Protein AF-A0A971BY72-F1 (afdb_monomer_lite)

Structure (mmCIF, N/CA/C/O backbone):
data_AF-A0A971BY72-F1
#
_entry.id   AF-A0A971BY72-F1
#
loop_
_atom_site.group_PDB
_atom_site.id
_atom_site.type_symbol
_atom_site.label_atom_id
_atom_site.label_alt_id
_atom_site.label_comp_id
_atom_site.label_asym_id
_atom_site.label_entity_id
_atom_site.label_seq_id
_atom_site.pdbx_PDB_ins_code
_atom_site.Cartn_x
_atom_site.Cartn_y
_atom_site.Cartn_z
_atom_site.occupancy
_atom_site.B_iso_or_equiv
_atom_site.auth_seq_id
_atom_site.auth_comp_id
_atom_site.auth_asym_id
_atom_site.auth_atom_id
_atom_site.pdbx_PDB_model_num
ATOM 1 N N . MET A 1 1 ? 19.744 -20.925 15.604 1.00 31.45 1 MET A N 1
ATOM 2 C CA . MET A 1 1 ? 20.248 -19.706 14.935 1.00 31.45 1 MET A CA 1
ATOM 3 C C . MET A 1 1 ? 19.109 -19.155 14.087 1.00 31.45 1 MET A C 1
ATOM 5 O O . MET A 1 1 ? 18.862 -19.667 13.005 1.00 31.45 1 MET A O 1
ATOM 9 N N . VAL A 1 2 ? 18.324 -18.219 14.627 1.00 30.61 2 VAL A N 1
ATOM 10 C CA . VAL A 1 2 ? 17.244 -17.571 13.867 1.00 30.61 2 VAL A CA 1
ATOM 11 C C . VAL A 1 2 ? 17.924 -16.566 12.947 1.00 30.61 2 VAL A C 1
ATOM 13 O O . VAL A 1 2 ? 18.415 -15.538 13.405 1.00 30.61 2 VAL A O 1
ATOM 16 N N . SER A 1 3 ? 18.048 -16.910 11.666 1.00 35.56 3 SER A N 1
ATOM 17 C CA . SER A 1 3 ? 18.500 -15.965 10.648 1.00 35.56 3 SER A CA 1
ATOM 18 C C . SER A 1 3 ? 17.422 -14.892 10.533 1.00 35.56 3 SER A C 1
ATOM 20 O O . SER A 1 3 ? 16.380 -15.116 9.919 1.00 35.56 3 SER A O 1
ATOM 22 N N . GLY A 1 4 ? 17.612 -13.762 11.216 1.00 40.56 4 GLY A N 1
ATOM 23 C CA . GLY A 1 4 ? 16.753 -12.599 11.049 1.00 40.56 4 GLY A CA 1
ATOM 24 C C . GLY A 1 4 ? 16.909 -12.107 9.618 1.00 40.56 4 GLY A C 1
ATOM 25 O O . GLY A 1 4 ? 17.887 -11.430 9.304 1.00 40.56 4 GLY A O 1
ATOM 26 N N . ALA A 1 5 ? 15.992 -12.499 8.733 1.00 53.34 5 ALA A N 1
ATOM 27 C CA . ALA A 1 5 ? 15.977 -12.014 7.364 1.00 53.34 5 ALA A CA 1
ATOM 28 C C . ALA A 1 5 ? 15.933 -10.480 7.405 1.00 53.34 5 ALA A C 1
ATOM 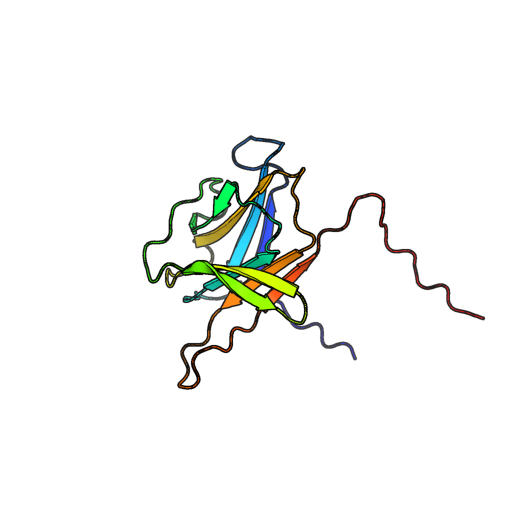30 O O . ALA A 1 5 ? 14.984 -9.892 7.926 1.00 53.34 5 ALA A O 1
ATOM 31 N N . LYS A 1 6 ? 16.985 -9.819 6.905 1.00 66.00 6 LYS A N 1
ATOM 32 C CA . LYS A 1 6 ? 16.981 -8.362 6.749 1.00 66.00 6 LYS A CA 1
ATOM 33 C C . LYS A 1 6 ? 15.862 -8.005 5.770 1.00 66.00 6 LYS A C 1
ATOM 35 O O . LYS A 1 6 ? 15.903 -8.432 4.618 1.00 66.00 6 LYS A O 1
ATOM 40 N N . THR A 1 7 ? 14.875 -7.245 6.245 1.00 74.88 7 THR A N 1
ATOM 41 C CA . THR A 1 7 ? 13.815 -6.656 5.408 1.00 74.88 7 THR A CA 1
ATOM 42 C C . THR A 1 7 ? 14.443 -5.901 4.239 1.00 74.88 7 THR A C 1
ATOM 44 O O . THR A 1 7 ? 15.398 -5.144 4.431 1.00 74.88 7 THR A O 1
ATOM 47 N N . ARG A 1 8 ? 13.921 -6.090 3.023 1.00 84.88 8 ARG A N 1
ATOM 48 C CA . ARG A 1 8 ? 14.409 -5.368 1.829 1.00 84.88 8 ARG A CA 1
ATOM 49 C C . ARG A 1 8 ? 13.855 -3.947 1.753 1.00 84.88 8 ARG A C 1
ATOM 51 O O . ARG A 1 8 ? 14.302 -3.138 0.934 1.00 84.88 8 ARG A O 1
ATOM 58 N N . PHE A 1 9 ? 12.891 -3.640 2.615 1.00 92.31 9 PHE A N 1
ATOM 59 C CA . PHE A 1 9 ? 12.157 -2.388 2.613 1.00 92.31 9 PHE A CA 1
ATOM 60 C C . PHE A 1 9 ? 12.297 -1.638 3.942 1.00 92.31 9 PHE A C 1
ATOM 62 O O . PHE A 1 9 ? 12.488 -2.218 5.015 1.00 92.31 9 PHE A O 1
ATOM 69 N N . SER A 1 10 ? 12.226 -0.317 3.857 1.00 93.44 10 SER A N 1
ATOM 70 C CA . SER A 1 10 ? 11.996 0.568 4.991 1.00 93.44 10 SER A CA 1
ATOM 71 C C . SER A 1 10 ? 10.501 0.809 5.099 1.00 93.44 10 SER A C 1
ATOM 73 O O . SER A 1 10 ? 9.872 1.256 4.138 1.00 93.44 10 SER A O 1
ATOM 75 N N . TRP A 1 11 ? 9.962 0.526 6.278 1.00 94.62 11 TRP A N 1
ATOM 76 C CA . TRP A 1 11 ? 8.552 0.676 6.605 1.00 94.62 11 TRP A CA 1
ATOM 77 C C . TRP A 1 11 ? 8.385 1.857 7.554 1.00 94.62 11 TRP A C 1
ATOM 79 O O . TRP A 1 11 ? 9.066 1.931 8.577 1.00 94.62 11 TRP A O 1
ATOM 89 N N . HIS A 1 12 ? 7.471 2.764 7.233 1.00 94.94 12 HIS A N 1
ATOM 90 C CA . HIS A 1 12 ? 7.109 3.883 8.092 1.00 94.94 12 HIS A CA 1
ATOM 91 C C . HIS A 1 12 ? 5.596 3.893 8.294 1.00 94.94 12 HIS A C 1
ATOM 93 O O . HIS A 1 12 ? 4.827 3.921 7.334 1.00 94.94 12 HIS A O 1
ATOM 99 N N . ILE A 1 13 ? 5.172 3.860 9.556 1.00 94.50 13 ILE A N 1
ATOM 100 C CA . ILE A 1 13 ? 3.761 3.937 9.929 1.00 94.50 13 ILE A CA 1
ATOM 101 C C . ILE A 1 13 ? 3.492 5.356 10.410 1.00 94.50 13 ILE A C 1
ATOM 103 O O . ILE A 1 13 ? 4.044 5.807 11.414 1.00 94.50 13 ILE A O 1
ATOM 107 N N . HIS A 1 14 ? 2.625 6.056 9.693 1.00 93.56 14 HIS A N 1
ATOM 108 C CA . HIS A 1 14 ? 2.165 7.384 10.063 1.00 93.56 14 HIS A CA 1
ATOM 109 C C . HIS A 1 14 ? 0.892 7.233 10.883 1.00 93.56 14 HIS A C 1
ATOM 111 O O . HIS A 1 14 ? -0.177 6.977 10.334 1.00 93.56 14 HIS A O 1
ATOM 117 N N . ALA A 1 15 ? 0.998 7.398 12.203 1.00 91.00 15 ALA A N 1
ATOM 118 C CA . ALA A 1 15 ? -0.153 7.346 13.107 1.00 91.00 15 ALA A CA 1
ATOM 119 C C . ALA A 1 15 ? -1.108 8.547 12.945 1.00 91.00 15 ALA A C 1
AT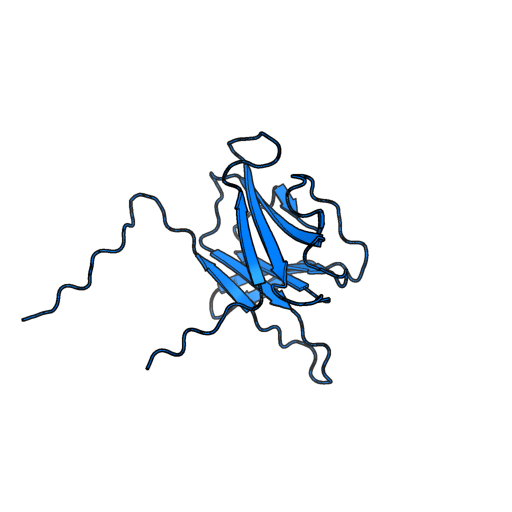OM 121 O O . ALA A 1 15 ? -2.149 8.604 13.589 1.00 91.00 15 ALA A O 1
ATOM 122 N N . SER A 1 16 ? -0.754 9.543 12.140 1.00 92.06 16 SER A N 1
ATOM 123 C CA . SER A 1 16 ? -1.641 10.607 11.666 1.00 92.06 16 SER A CA 1
ATOM 124 C C . SER A 1 16 ? -1.181 10.973 10.266 1.00 92.06 16 SER A C 1
ATOM 126 O O . SER A 1 16 ? 0.021 11.138 10.047 1.00 92.06 16 SER A O 1
ATOM 128 N N . TYR A 1 17 ? -2.104 11.077 9.319 1.00 93.12 17 TYR A N 1
ATOM 129 C CA . TYR A 1 17 ? -1.765 11.285 7.916 1.00 93.12 17 TYR A CA 1
ATOM 130 C C . TYR A 1 17 ? -2.355 12.591 7.391 1.00 93.12 17 TYR A C 1
ATOM 132 O O . TYR A 1 17 ? -3.528 12.877 7.598 1.00 93.12 17 TYR A O 1
ATOM 140 N N . ALA A 1 18 ? -1.530 13.396 6.712 1.00 89.38 18 ALA A N 1
ATOM 141 C CA . ALA A 1 18 ? -1.915 14.699 6.157 1.00 89.38 18 ALA A CA 1
ATOM 142 C C . ALA A 1 18 ? -2.564 15.669 7.175 1.00 89.38 18 ALA A C 1
ATOM 144 O O . ALA A 1 18 ? -3.353 16.531 6.801 1.00 89.38 18 ALA A O 1
ATOM 145 N N . GLY A 1 19 ? -2.219 15.541 8.462 1.00 89.81 19 GLY A N 1
ATOM 146 C CA . GLY A 1 19 ? -2.795 16.338 9.552 1.00 89.81 19 GLY A CA 1
ATOM 147 C C . GLY A 1 19 ? -4.095 15.776 10.138 1.00 89.81 19 GLY A C 1
ATOM 148 O O . GLY A 1 19 ? -4.559 16.289 11.154 1.00 89.81 19 GLY A O 1
ATOM 149 N N . ASP A 1 20 ? -4.647 14.708 9.561 1.00 93.50 20 ASP A N 1
ATOM 150 C CA . ASP A 1 20 ? -5.812 14.001 10.087 1.00 93.50 20 ASP A CA 1
ATOM 151 C C . ASP A 1 20 ? -5.372 12.904 11.073 1.00 93.50 20 ASP A C 1
ATOM 153 O O . ASP A 1 20 ? -4.560 12.030 10.749 1.00 93.50 20 ASP A O 1
ATOM 157 N N . ARG A 1 21 ? -5.899 12.966 12.301 1.00 94.25 21 ARG A N 1
ATOM 158 C CA . ARG A 1 21 ? -5.597 12.012 13.378 1.00 94.25 21 ARG A CA 1
ATOM 159 C C . ARG A 1 21 ? -6.356 10.697 13.240 1.00 94.25 21 ARG A C 1
ATOM 161 O O . ARG A 1 21 ? -5.923 9.718 13.842 1.00 94.25 21 ARG A O 1
ATOM 168 N N . GLU A 1 22 ? -7.420 10.651 12.450 1.00 95.81 22 GLU A N 1
ATOM 169 C CA . GLU A 1 22 ? -8.221 9.444 12.221 1.00 95.81 22 GLU A CA 1
ATOM 170 C C . GLU A 1 22 ? -7.688 8.607 11.055 1.00 95.81 22 GLU A C 1
ATOM 172 O O . GLU A 1 22 ? -8.029 7.429 10.914 1.00 95.81 22 GLU A O 1
ATOM 177 N N . LEU A 1 23 ? -6.812 9.193 10.237 1.00 95.69 23 LEU A N 1
ATOM 178 C CA . LEU A 1 23 ? -6.128 8.502 9.155 1.00 95.69 23 LEU A CA 1
ATOM 179 C C . LEU A 1 23 ? -4.775 7.961 9.611 1.00 95.69 23 LEU A C 1
ATOM 181 O O . LEU A 1 23 ? -3.975 8.646 10.251 1.00 95.69 23 LEU A O 1
ATOM 185 N N . MET A 1 24 ? -4.512 6.722 9.219 1.00 95.44 24 MET A N 1
ATOM 186 C CA . MET A 1 24 ? -3.211 6.080 9.321 1.00 95.44 24 MET A CA 1
ATOM 187 C C . MET A 1 24 ? -2.692 5.796 7.916 1.00 95.44 24 MET A C 1
ATOM 189 O O . MET A 1 24 ? -3.471 5.495 7.009 1.00 95.44 24 MET A O 1
ATOM 193 N N . ALA A 1 25 ? -1.374 5.866 7.741 1.00 96.75 25 ALA A N 1
ATOM 194 C CA . ALA A 1 25 ? -0.738 5.451 6.502 1.00 96.75 25 ALA A CA 1
ATOM 195 C C . ALA A 1 25 ? 0.433 4.503 6.742 1.00 96.75 25 ALA A C 1
ATOM 197 O O . ALA A 1 25 ? 1.173 4.646 7.716 1.00 96.75 25 ALA A O 1
ATOM 198 N N . VAL A 1 26 ? 0.615 3.565 5.818 1.00 97.00 26 VAL A N 1
ATOM 199 C CA . VAL A 1 26 ? 1.793 2.700 5.747 1.00 97.00 26 VAL A CA 1
ATOM 200 C C . VAL A 1 26 ? 2.573 3.089 4.505 1.00 97.00 26 VAL A C 1
ATOM 202 O O . VAL A 1 26 ? 2.105 2.897 3.384 1.00 97.00 26 VAL A O 1
ATOM 205 N N . GLU A 1 27 ? 3.757 3.645 4.723 1.00 96.94 27 GLU A N 1
ATOM 206 C CA . GLU A 1 27 ? 4.707 4.044 3.694 1.00 96.94 27 GLU A CA 1
ATOM 207 C C . GLU A 1 27 ? 5.814 2.989 3.586 1.00 96.94 27 GLU A C 1
ATOM 209 O O . GLU A 1 27 ? 6.419 2.604 4.591 1.00 96.94 27 GLU A O 1
ATOM 214 N N . VAL A 1 28 ? 6.086 2.523 2.366 1.00 96.75 28 VAL A N 1
ATOM 215 C CA . VAL A 1 28 ? 7.092 1.492 2.092 1.00 96.75 28 VAL A CA 1
ATOM 216 C C . VAL A 1 28 ? 8.001 1.927 0.951 1.00 96.75 28 VAL A C 1
ATOM 218 O O . VAL A 1 28 ? 7.540 2.319 -0.124 1.00 96.75 28 VAL A O 1
ATOM 221 N N . ARG A 1 29 ? 9.313 1.836 1.169 1.00 95.31 29 ARG A N 1
ATOM 222 C CA . ARG A 1 29 ? 10.346 2.148 0.167 1.00 95.31 29 ARG A CA 1
ATOM 223 C C . ARG A 1 29 ? 11.483 1.129 0.216 1.00 95.31 29 ARG A C 1
ATOM 225 O O . ARG A 1 29 ? 11.693 0.527 1.268 1.00 95.31 29 ARG A O 1
ATOM 232 N N . PRO A 1 30 ? 12.231 0.909 -0.876 1.00 93.50 30 PRO A N 1
ATOM 233 C CA . PRO A 1 30 ? 13.407 0.044 -0.833 1.00 93.50 30 PRO A CA 1
ATOM 234 C C . PRO A 1 30 ? 14.474 0.612 0.112 1.00 93.50 30 PRO A C 1
ATOM 236 O O . PRO A 1 30 ? 14.659 1.827 0.172 1.00 93.50 30 PRO A O 1
ATOM 239 N N . GLN A 1 31 ? 15.184 -0.263 0.834 1.00 89.69 31 GLN A N 1
ATOM 240 C CA . GLN A 1 31 ? 16.349 0.154 1.630 1.00 89.69 31 GLN A CA 1
ATOM 241 C C . GLN A 1 31 ? 17.555 0.495 0.756 1.00 89.69 31 GLN A C 1
ATOM 243 O O . GLN A 1 31 ? 18.369 1.328 1.133 1.00 89.69 31 GLN A O 1
ATOM 248 N N . ILE A 1 32 ? 17.688 -0.183 -0.387 1.00 85.62 32 ILE A N 1
ATOM 249 C CA . ILE A 1 32 ? 18.821 -0.044 -1.299 1.00 85.62 32 ILE A CA 1
ATOM 250 C C . ILE A 1 32 ? 18.294 0.006 -2.733 1.00 85.62 32 ILE A C 1
ATOM 252 O O . ILE A 1 32 ? 17.495 -0.837 -3.147 1.00 85.62 32 ILE A O 1
ATOM 256 N N . GLY A 1 33 ? 18.785 0.972 -3.510 1.00 88.38 33 GLY A N 1
ATOM 257 C CA . GLY A 1 33 ? 18.519 1.065 -4.942 1.00 88.38 33 GLY A CA 1
ATOM 258 C C . GLY A 1 33 ? 17.078 1.461 -5.266 1.00 88.38 33 GLY A C 1
ATOM 259 O O . GLY A 1 33 ? 16.494 2.347 -4.644 1.00 88.38 33 GLY A O 1
ATOM 260 N N . GLY A 1 34 ? 16.511 0.844 -6.302 1.00 91.50 34 GLY A N 1
ATOM 261 C CA . GLY A 1 34 ? 15.126 1.086 -6.688 1.00 91.50 34 GLY A CA 1
ATOM 262 C C . GLY A 1 34 ? 14.446 -0.178 -7.177 1.00 91.50 34 GLY A C 1
ATOM 263 O O . GLY A 1 34 ? 15.085 -1.028 -7.790 1.00 91.50 34 GLY A O 1
ATOM 264 N N . VAL A 1 35 ? 13.146 -0.274 -6.918 1.00 92.62 35 VAL A N 1
ATOM 265 C CA . VAL A 1 35 ? 12.324 -1.431 -7.289 1.00 92.62 35 VAL A CA 1
ATOM 266 C C . VAL A 1 35 ? 11.153 -1.000 -8.163 1.00 92.62 35 VAL A C 1
ATOM 268 O O . VAL A 1 35 ? 10.708 0.144 -8.096 1.00 92.62 35 VAL A O 1
ATOM 271 N N . MET A 1 36 ? 10.661 -1.915 -8.990 1.00 93.31 36 MET A N 1
ATOM 272 C CA . MET A 1 36 ? 9.460 -1.751 -9.813 1.00 93.31 36 MET A CA 1
ATOM 273 C C . MET A 1 36 ? 8.518 -2.933 -9.556 1.00 93.31 36 MET A C 1
ATOM 275 O O . MET A 1 36 ? 8.893 -3.880 -8.868 1.00 93.31 36 MET A O 1
ATOM 279 N N . ASN A 1 37 ? 7.313 -2.883 -10.124 1.00 93.31 37 ASN A N 1
ATOM 280 C CA . ASN A 1 37 ? 6.298 -3.944 -10.026 1.00 93.31 37 ASN A CA 1
ATOM 281 C C . ASN A 1 37 ? 5.923 -4.284 -8.579 1.00 93.31 37 ASN A C 1
ATOM 283 O O . ASN A 1 37 ? 5.779 -5.444 -8.201 1.00 93.31 37 ASN A O 1
ATOM 287 N N . TRP A 1 38 ? 5.780 -3.255 -7.753 1.00 94.81 38 TRP A N 1
ATOM 288 C CA . TRP A 1 38 ? 5.450 -3.408 -6.347 1.00 94.81 38 TRP A CA 1
ATOM 289 C C . TRP A 1 38 ? 3.955 -3.652 -6.142 1.00 94.81 38 TRP A C 1
ATOM 291 O O . TRP A 1 38 ? 3.115 -3.231 -6.947 1.00 94.81 38 TRP A O 1
ATOM 301 N N . ARG A 1 39 ? 3.625 -4.334 -5.047 1.00 96.12 39 ARG A N 1
ATOM 302 C CA . ARG A 1 39 ? 2.265 -4.690 -4.639 1.00 96.12 39 ARG A CA 1
ATOM 303 C C . ARG A 1 39 ? 2.136 -4.524 -3.130 1.00 96.12 39 ARG A C 1
ATOM 305 O O . ARG A 1 39 ? 2.929 -5.089 -2.387 1.00 96.12 39 ARG A O 1
ATOM 312 N N . PHE A 1 40 ? 1.106 -3.821 -2.689 1.00 97.50 40 PHE A N 1
ATOM 313 C CA . PHE A 1 40 ? 0.483 -4.035 -1.394 1.00 97.50 40 PHE A CA 1
ATOM 314 C C . PHE A 1 40 ? -0.530 -5.169 -1.493 1.00 97.50 40 PHE A C 1
ATOM 316 O O . PHE A 1 40 ? -1.272 -5.258 -2.471 1.00 97.50 40 PHE A O 1
ATOM 323 N N . ALA A 1 41 ? -0.593 -5.988 -0.453 1.00 96.88 41 ALA A N 1
ATOM 324 C CA . ALA A 1 41 ? -1.687 -6.904 -0.188 1.00 96.88 41 ALA A CA 1
ATOM 325 C C . ALA A 1 41 ? -2.352 -6.501 1.128 1.00 96.88 41 ALA A C 1
ATOM 327 O O . ALA A 1 41 ? -1.703 -6.417 2.175 1.00 96.88 41 ALA A O 1
ATOM 328 N N . VAL A 1 42 ? -3.654 -6.247 1.054 1.00 96.81 42 VAL A N 1
ATOM 329 C CA . VAL A 1 42 ? -4.469 -5.783 2.178 1.00 96.81 42 VAL A CA 1
ATOM 330 C C . VAL A 1 42 ? -5.665 -6.726 2.325 1.00 96.81 42 VAL A C 1
ATOM 332 O O . VAL A 1 42 ? -6.230 -7.105 1.301 1.00 96.81 42 VAL A O 1
ATOM 335 N N . PRO A 1 43 ? -6.065 -7.145 3.540 1.00 96.62 43 PRO A N 1
ATOM 336 C CA . PRO A 1 43 ? -7.252 -7.979 3.736 1.00 96.62 43 PRO A CA 1
ATOM 337 C C . PRO A 1 43 ? -8.490 -7.448 3.003 1.00 96.62 43 PRO A C 1
ATOM 339 O O . PRO A 1 43 ? -8.725 -6.243 2.958 1.00 96.62 43 PRO A O 1
ATOM 342 N N . THR A 1 44 ? -9.309 -8.345 2.449 1.00 95.75 44 THR A N 1
ATOM 343 C CA . THR A 1 44 ? -10.506 -7.977 1.660 1.00 95.75 44 THR A CA 1
ATOM 344 C C . THR A 1 44 ? -11.547 -7.169 2.435 1.00 95.75 44 THR A C 1
ATOM 346 O O . THR A 1 44 ? -12.302 -6.419 1.827 1.00 95.75 44 THR A O 1
ATOM 349 N N . ALA A 1 45 ? -11.573 -7.293 3.763 1.00 93.12 45 ALA A N 1
ATOM 350 C CA . ALA A 1 45 ? -12.457 -6.531 4.644 1.00 93.12 45 ALA A CA 1
ATOM 351 C C . ALA A 1 45 ? -11.995 -5.079 4.884 1.00 93.12 45 ALA A C 1
ATOM 353 O O . ALA A 1 45 ? -12.702 -4.308 5.527 1.00 93.12 45 ALA A O 1
ATOM 354 N N . THR A 1 46 ? -10.803 -4.702 4.416 1.00 93.62 46 THR A N 1
ATOM 355 C CA . THR A 1 46 ? -10.229 -3.379 4.661 1.00 93.62 46 THR A CA 1
ATOM 356 C C . THR A 1 46 ? -10.590 -2.407 3.549 1.00 93.62 46 THR A C 1
ATOM 358 O O . THR A 1 46 ? -10.283 -2.629 2.378 1.00 93.62 46 THR A O 1
ATOM 361 N N . THR A 1 47 ? -11.157 -1.270 3.941 1.00 94.56 47 THR A N 1
ATOM 362 C CA . THR A 1 47 ? -11.419 -0.147 3.040 1.00 94.56 47 THR A CA 1
ATOM 363 C C . THR A 1 47 ? -10.248 0.826 3.075 1.00 94.56 47 THR A C 1
ATOM 365 O O . THR A 1 47 ? -9.954 1.423 4.112 1.00 94.56 47 THR A O 1
ATOM 368 N N . LEU A 1 48 ? -9.581 1.005 1.934 1.00 96.31 48 LEU A N 1
ATOM 369 C CA . LEU A 1 48 ? -8.552 2.030 1.781 1.00 96.31 48 LEU A CA 1
ATOM 370 C C . LEU A 1 48 ? -9.197 3.391 1.507 1.00 96.31 48 LEU A C 1
ATOM 372 O O . LEU A 1 48 ? -10.105 3.507 0.689 1.00 96.31 48 LEU A O 1
ATOM 376 N N . THR A 1 49 ? -8.684 4.430 2.160 1.00 96.12 49 THR A N 1
ATOM 377 C CA . THR A 1 49 ? -9.017 5.831 1.867 1.00 96.12 49 THR A CA 1
ATOM 378 C C . THR A 1 49 ? -8.250 6.324 0.640 1.00 96.12 49 THR A C 1
ATOM 380 O O . THR A 1 49 ? -8.771 7.107 -0.149 1.00 96.12 49 THR A O 1
ATOM 383 N N . ALA A 1 50 ? -6.998 5.886 0.488 1.00 96.50 50 ALA A N 1
ATOM 384 C CA . ALA A 1 50 ? -6.145 6.203 -0.653 1.00 96.50 50 ALA A CA 1
ATOM 385 C C . ALA A 1 50 ? -4.994 5.196 -0.760 1.00 96.50 50 ALA A C 1
ATOM 387 O O . ALA A 1 50 ? -4.598 4.581 0.231 1.00 96.50 50 ALA A O 1
ATOM 388 N N . TRP A 1 51 ? -4.412 5.067 -1.948 1.00 97.62 51 TRP A N 1
ATOM 389 C CA . TRP A 1 51 ? -3.175 4.323 -2.157 1.00 97.62 51 TRP A CA 1
ATOM 390 C C . TRP A 1 51 ? -2.425 4.850 -3.384 1.00 97.62 51 TRP A C 1
ATOM 392 O O . TRP A 1 51 ? -3.012 5.507 -4.246 1.00 97.62 51 TRP A O 1
ATOM 402 N N . GLY A 1 52 ? -1.119 4.600 -3.454 1.00 97.75 52 GLY A N 1
ATOM 403 C CA . GLY A 1 52 ? -0.317 4.982 -4.612 1.00 97.75 52 GLY A CA 1
ATOM 404 C C . GLY A 1 52 ? 1.118 5.337 -4.258 1.00 97.75 52 GLY A C 1
ATOM 405 O O . GLY A 1 52 ? 1.731 4.716 -3.394 1.00 97.75 52 GLY A O 1
ATOM 406 N N . LEU A 1 53 ? 1.654 6.337 -4.952 1.00 97.31 53 LEU A N 1
ATOM 407 C CA . LEU A 1 53 ? 3.016 6.830 -4.780 1.00 97.31 53 LEU A CA 1
ATOM 408 C C . LEU A 1 53 ? 3.025 8.112 -3.965 1.00 97.31 53 LEU A C 1
ATOM 410 O O . LEU A 1 53 ? 2.147 8.960 -4.111 1.00 97.31 53 LEU A O 1
ATOM 414 N N . MET A 1 54 ? 4.080 8.323 -3.197 1.00 95.50 54 MET A N 1
ATOM 415 C CA . MET A 1 54 ? 4.356 9.615 -2.589 1.00 95.50 54 MET A CA 1
ATOM 416 C C . MET A 1 54 ? 5.848 9.906 -2.604 1.00 95.50 54 MET A C 1
ATOM 418 O O . MET A 1 54 ? 6.677 8.997 -2.562 1.00 95.50 54 MET A O 1
ATOM 422 N N . GLN A 1 55 ? 6.189 11.192 -2.631 1.00 94.75 55 GLN A N 1
ATOM 423 C CA . GLN A 1 55 ? 7.525 11.594 -2.212 1.00 94.75 55 GLN A CA 1
ATOM 424 C C . GLN A 1 55 ? 7.642 11.286 -0.717 1.00 94.75 55 GLN A C 1
ATOM 426 O O . GLN A 1 55 ? 6.725 11.625 0.044 1.00 94.75 55 GLN A O 1
ATOM 431 N N . THR A 1 56 ? 8.730 10.635 -0.314 1.00 88.75 56 THR A N 1
ATOM 432 C CA . THR A 1 56 ? 8.968 10.202 1.071 1.00 88.75 56 THR A CA 1
ATOM 433 C C . THR A 1 56 ? 8.687 11.342 2.054 1.00 88.75 56 THR A C 1
ATOM 435 O O . THR A 1 56 ? 9.193 12.453 1.879 1.00 88.75 56 THR A O 1
ATOM 438 N N . GLY A 1 57 ? 7.842 11.092 3.058 1.00 83.19 57 GLY A N 1
ATOM 439 C CA . GLY A 1 57 ? 7.489 12.079 4.090 1.00 83.19 57 GLY A CA 1
ATOM 440 C C . GLY A 1 57 ? 6.604 13.258 3.651 1.00 83.19 57 GLY A C 1
ATOM 441 O O . GLY A 1 57 ? 6.264 14.095 4.480 1.00 83.19 57 GLY A O 1
ATOM 442 N N . SER A 1 58 ? 6.181 13.346 2.384 1.00 87.94 58 SER A N 1
ATOM 443 C CA . SER A 1 58 ? 5.369 14.482 1.897 1.00 87.94 58 SER A CA 1
ATOM 444 C C . SER A 1 58 ? 3.921 14.506 2.402 1.00 87.94 58 SER A C 1
ATOM 446 O O . SER A 1 58 ? 3.241 15.522 2.262 1.00 87.94 58 SER A O 1
ATOM 448 N N . GLY A 1 59 ? 3.415 13.381 2.918 1.00 86.25 59 GLY A N 1
ATOM 449 C CA . GLY A 1 59 ? 2.019 13.241 3.341 1.00 86.25 59 GLY A CA 1
ATOM 450 C C . GLY A 1 59 ? 0.995 13.394 2.209 1.00 86.25 59 GLY A C 1
ATOM 451 O O . GLY A 1 59 ? -0.159 13.706 2.484 1.00 86.25 59 GLY A O 1
ATOM 452 N N . ARG A 1 60 ? 1.397 13.221 0.938 1.00 91.62 60 ARG A N 1
ATOM 453 C CA . ARG A 1 60 ? 0.494 13.314 -0.221 1.00 91.62 60 ARG A CA 1
ATOM 454 C C . ARG A 1 60 ? 0.659 12.131 -1.167 1.00 91.62 60 ARG A C 1
ATOM 456 O O . ARG A 1 60 ? 1.623 12.072 -1.932 1.00 91.62 60 ARG A O 1
ATOM 463 N N . VAL A 1 61 ? -0.316 11.228 -1.145 1.00 95.75 61 VAL A N 1
ATOM 464 C CA . VAL A 1 61 ? -0.435 10.139 -2.117 1.00 95.75 61 VAL A CA 1
ATOM 465 C C . VAL A 1 61 ? -0.887 10.687 -3.471 1.00 95.75 61 VAL A C 1
ATOM 467 O O . VAL A 1 61 ? -1.746 11.564 -3.561 1.00 95.75 61 VAL A O 1
ATOM 470 N N . LYS A 1 62 ? -0.299 10.150 -4.536 1.00 95.62 62 LYS A N 1
ATOM 471 C CA . LYS A 1 62 ? -0.678 10.361 -5.930 1.00 95.62 62 LYS A CA 1
ATOM 472 C C . LYS A 1 62 ? -0.925 9.007 -6.598 1.00 95.62 62 LYS A C 1
ATOM 474 O O . LYS A 1 62 ? -0.235 8.040 -6.262 1.00 95.62 62 LYS A O 1
ATOM 479 N N . PRO A 1 63 ? -1.850 8.934 -7.567 1.00 94.19 63 PRO A N 1
ATOM 480 C CA . PRO A 1 63 ? -2.082 7.702 -8.301 1.00 94.19 63 PRO A CA 1
ATOM 481 C C . PRO A 1 63 ? -0.809 7.278 -9.058 1.00 94.19 63 PRO A C 1
ATOM 483 O O . PRO A 1 63 ? -0.08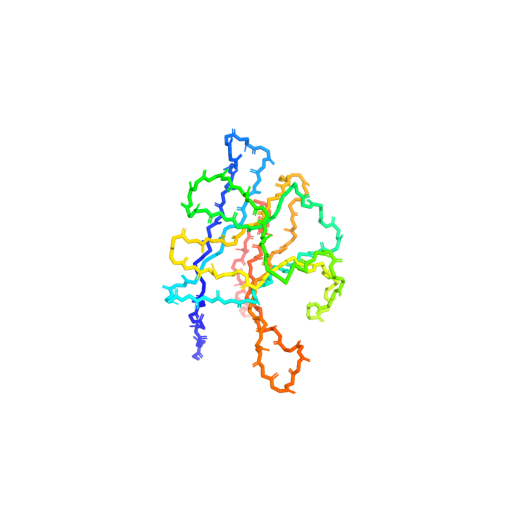8 8.143 -9.578 1.00 94.19 63 PRO A O 1
ATOM 486 N N . PRO A 1 64 ? -0.515 5.970 -9.132 1.00 95.38 64 PRO A N 1
ATOM 487 C CA . PRO A 1 64 ? 0.546 5.458 -9.989 1.00 95.38 64 PRO A CA 1
ATOM 488 C C . PRO A 1 64 ? 0.260 5.706 -11.475 1.00 95.38 64 PRO A C 1
ATOM 490 O O . PRO A 1 64 ? -0.875 5.978 -11.868 1.00 95.38 64 PRO A O 1
ATOM 493 N N . LYS A 1 65 ? 1.289 5.602 -12.320 1.00 92.44 65 LYS A N 1
ATOM 494 C CA . LYS A 1 65 ? 1.192 5.902 -13.758 1.00 92.44 65 LYS A CA 1
ATOM 495 C C . LYS A 1 65 ? 1.392 4.682 -14.653 1.00 92.44 65 LYS A C 1
ATOM 497 O O . LYS A 1 65 ? 1.108 4.768 -15.846 1.00 92.44 65 LYS A O 1
ATOM 502 N N . ARG A 1 66 ? 1.918 3.570 -14.133 1.00 90.88 66 ARG A N 1
ATOM 503 C CA . ARG A 1 66 ? 2.313 2.403 -14.936 1.00 90.88 66 ARG A CA 1
ATOM 504 C C . ARG A 1 66 ? 1.752 1.104 -14.374 1.00 90.88 66 ARG A C 1
ATOM 506 O O . ARG A 1 66 ? 1.946 0.819 -13.200 1.00 90.88 66 ARG A O 1
ATOM 513 N N . ALA A 1 67 ? 1.156 0.288 -15.247 1.00 90.38 67 ALA A N 1
ATOM 514 C CA . ALA A 1 67 ? 0.671 -1.067 -14.947 1.00 90.38 67 ALA A CA 1
ATOM 515 C C . ALA A 1 67 ? -0.075 -1.151 -13.603 1.00 90.38 67 ALA A C 1
ATOM 517 O O . ALA A 1 67 ? 0.331 -1.875 -12.692 1.00 90.38 67 ALA A O 1
ATOM 518 N N . LEU A 1 68 ? -1.126 -0.337 -13.484 1.00 93.81 68 LEU A N 1
ATOM 519 C CA . LEU A 1 68 ? -1.946 -0.241 -12.286 1.00 93.81 68 LEU A CA 1
ATOM 520 C C . LEU A 1 68 ? -2.584 -1.598 -11.971 1.00 93.81 68 LEU A C 1
ATOM 522 O O . LEU A 1 68 ? -3.204 -2.221 -12.832 1.00 93.81 68 LEU A O 1
ATOM 526 N N . VAL A 1 69 ? -2.458 -2.023 -10.721 1.00 93.50 69 VAL A N 1
ATOM 527 C CA . VAL A 1 69 ? -3.198 -3.145 -10.151 1.00 93.50 69 VAL A CA 1
ATOM 528 C C . VAL A 1 69 ? -4.025 -2.581 -9.016 1.00 93.50 69 VAL A C 1
ATOM 530 O O . VAL A 1 69 ? -3.464 -2.059 -8.060 1.00 93.50 69 VAL A O 1
ATOM 533 N N . GLU A 1 70 ? -5.343 -2.676 -9.122 1.00 95.88 70 GLU A N 1
ATOM 534 C CA . GLU A 1 70 ? -6.263 -2.149 -8.121 1.00 95.88 70 GLU A CA 1
ATOM 535 C C . GLU A 1 70 ? -7.316 -3.192 -7.778 1.00 95.88 70 GLU A C 1
ATOM 537 O O . GLU A 1 70 ? -7.919 -3.792 -8.670 1.00 95.88 70 GLU A O 1
ATOM 542 N N . SER A 1 71 ? -7.497 -3.430 -6.478 1.00 94.38 71 SER A N 1
ATOM 543 C CA . SER A 1 71 ? -8.512 -4.332 -5.926 1.00 94.38 71 SER A CA 1
ATOM 544 C C . SER A 1 71 ? -8.543 -5.725 -6.573 1.00 94.38 71 SER A C 1
ATOM 546 O O . SER A 1 71 ? -9.580 -6.392 -6.606 1.00 94.38 71 SER A O 1
ATOM 548 N N . LYS A 1 72 ? -7.396 -6.208 -7.068 1.00 93.94 72 LYS A N 1
ATOM 549 C CA . LYS A 1 72 ? -7.289 -7.557 -7.632 1.00 93.94 72 LYS A CA 1
ATOM 550 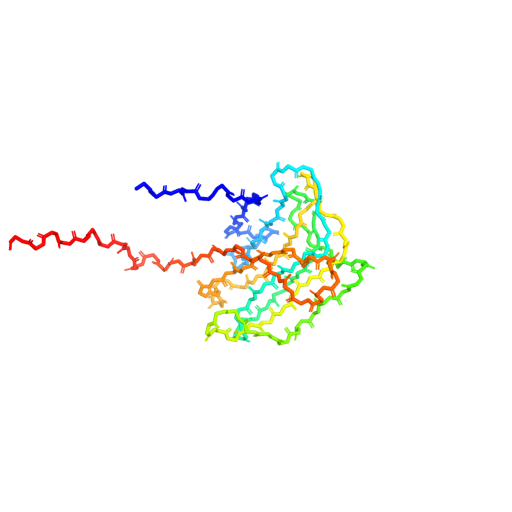C C . LYS A 1 72 ? -7.294 -8.564 -6.487 1.00 93.94 72 LYS A C 1
ATOM 552 O O . LYS A 1 72 ? -6.409 -8.529 -5.636 1.00 93.94 72 LYS A O 1
ATOM 557 N N . LYS A 1 73 ? -8.274 -9.467 -6.471 1.00 95.25 73 LYS A N 1
ATOM 558 C CA . LYS A 1 73 ? -8.354 -10.532 -5.463 1.00 95.25 73 LYS A CA 1
ATOM 559 C C . LYS A 1 73 ? -7.165 -11.486 -5.582 1.00 95.25 73 LYS A C 1
ATOM 561 O O . LYS A 1 73 ? -6.791 -11.880 -6.688 1.00 95.25 73 LYS A O 1
ATOM 566 N N . ALA A 1 74 ? -6.607 -11.863 -4.441 1.00 93.19 74 ALA A N 1
ATOM 567 C CA . ALA A 1 74 ? -5.553 -12.859 -4.318 1.00 93.19 74 ALA A CA 1
ATOM 568 C C . 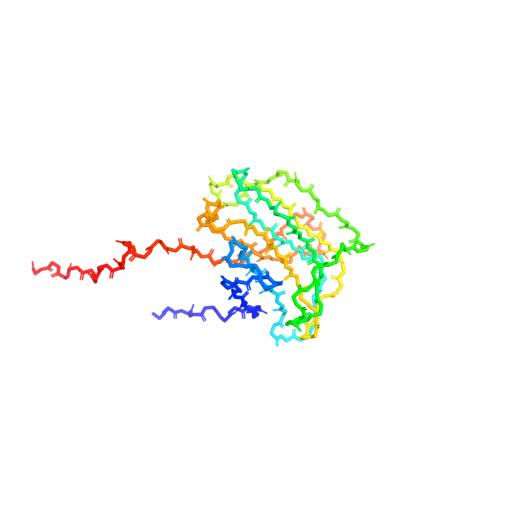ALA A 1 74 ? -5.631 -13.556 -2.951 1.00 93.19 74 ALA A C 1
ATOM 570 O O . ALA A 1 74 ? -6.428 -13.186 -2.086 1.00 93.19 74 ALA A O 1
ATOM 571 N N . VAL A 1 75 ? -4.777 -14.558 -2.756 1.00 91.94 75 VAL A N 1
ATOM 572 C CA . VAL A 1 75 ? -4.623 -15.260 -1.481 1.00 91.94 75 VAL A CA 1
ATOM 573 C C . VAL A 1 75 ? -3.180 -15.103 -1.016 1.00 91.94 75 VAL A C 1
ATOM 575 O O . VAL A 1 75 ? -2.253 -15.383 -1.774 1.00 91.94 75 VAL A O 1
ATOM 578 N N . LEU A 1 76 ? -2.990 -14.656 0.226 1.00 87.94 76 LEU A N 1
ATOM 579 C CA . LEU A 1 76 ? -1.687 -14.586 0.883 1.00 87.94 76 LEU A CA 1
ATOM 580 C C . LEU A 1 76 ? -1.670 -15.572 2.056 1.00 87.94 76 LEU A C 1
ATOM 582 O O . LEU A 1 76 ? -2.304 -15.343 3.090 1.00 87.94 76 LEU A O 1
ATOM 586 N N . GLY A 1 77 ? -0.964 -16.692 1.886 1.00 87.44 77 GLY A N 1
ATOM 587 C CA . GLY A 1 77 ? -1.033 -17.822 2.814 1.00 87.44 77 GLY A CA 1
ATOM 588 C C . GLY A 1 77 ? -2.432 -18.441 2.809 1.00 87.44 77 GLY A C 1
ATOM 589 O O . GLY A 1 77 ? -2.815 -19.086 1.841 1.00 87.44 77 GLY A O 1
ATOM 590 N N . ASN A 1 78 ? -3.203 -18.217 3.875 1.00 88.81 78 ASN A N 1
ATOM 591 C CA . ASN A 1 78 ? -4.596 -18.657 4.024 1.00 88.81 78 ASN A CA 1
ATOM 592 C C . ASN A 1 78 ? -5.594 -17.488 4.162 1.00 88.81 78 ASN A C 1
ATOM 594 O O . ASN A 1 78 ? -6.717 -17.686 4.626 1.00 88.81 78 ASN A O 1
ATOM 598 N N . ARG A 1 79 ? -5.182 -16.258 3.831 1.00 92.19 79 ARG A N 1
ATOM 599 C CA . ARG A 1 79 ? -6.011 -15.050 3.944 1.00 92.19 79 ARG A CA 1
ATOM 600 C C . ARG A 1 79 ? -6.341 -14.503 2.563 1.00 92.19 79 ARG A C 1
ATOM 602 O O . ARG A 1 79 ? -5.448 -14.343 1.733 1.00 92.19 79 ARG A O 1
ATOM 609 N N . GLU A 1 80 ? -7.605 -14.159 2.346 1.00 95.75 80 GLU A N 1
ATOM 610 C CA . GLU A 1 80 ? -8.010 -13.395 1.169 1.00 95.75 80 GLU A CA 1
ATOM 611 C C . GLU A 1 80 ? -7.543 -11.944 1.286 1.00 95.75 80 GLU A C 1
ATOM 613 O O . GLU A 1 80 ? -7.712 -11.291 2.323 1.00 95.75 80 GLU A O 1
ATOM 618 N N . VAL A 1 81 ? -6.961 -11.435 0.205 1.00 96.88 81 VAL A N 1
ATOM 619 C CA . VAL A 1 81 ? -6.437 -10.071 0.120 1.00 96.88 81 VAL A CA 1
ATOM 620 C C . VAL A 1 81 ? -6.831 -9.415 -1.200 1.00 96.88 81 VAL A C 1
ATOM 622 O O . VAL A 1 81 ? -7.117 -10.076 -2.200 1.00 96.88 81 VAL A O 1
ATOM 625 N N . LEU A 1 82 ? -6.815 -8.089 -1.203 1.00 97.06 82 LEU A N 1
ATOM 626 C CA . LEU A 1 82 ? -6.855 -7.240 -2.380 1.00 97.06 82 LEU A CA 1
ATOM 627 C C . LEU A 1 82 ? -5.451 -6.704 -2.648 1.00 97.06 82 LEU A C 1
ATOM 629 O O . LEU A 1 82 ? -4.772 -6.225 -1.734 1.00 97.06 82 LEU A O 1
ATOM 633 N N . LEU A 1 83 ? -5.026 -6.794 -3.905 1.00 96.31 83 LEU A N 1
ATOM 634 C CA . LEU A 1 83 ? -3.753 -6.266 -4.367 1.00 96.31 83 LEU A CA 1
ATOM 635 C C . LEU A 1 83 ? -3.908 -4.841 -4.893 1.00 96.31 83 LEU A C 1
ATOM 637 O O . LEU A 1 83 ? -4.785 -4.571 -5.716 1.00 96.31 83 LEU A O 1
ATOM 641 N N . TYR A 1 84 ? -2.993 -3.978 -4.462 1.00 97.38 84 TYR A N 1
ATOM 642 C CA . TYR A 1 84 ? -2.847 -2.596 -4.910 1.00 97.38 84 TYR A CA 1
ATOM 643 C C . TYR A 1 84 ? -1.396 -2.360 -5.307 1.00 97.38 84 TYR A C 1
ATOM 645 O O . TYR A 1 84 ? -0.496 -2.611 -4.512 1.00 97.38 84 TYR A O 1
ATOM 653 N N . GLY A 1 85 ? -1.115 -1.919 -6.523 1.00 96.25 85 GLY A N 1
ATOM 654 C CA . GLY A 1 85 ? 0.267 -1.817 -6.966 1.00 96.25 85 GLY A CA 1
ATOM 655 C C . GLY A 1 85 ? 0.466 -1.209 -8.335 1.00 96.25 85 GLY A C 1
ATOM 656 O O . GLY A 1 85 ? -0.486 -0.872 -9.036 1.00 96.25 85 GLY A O 1
ATOM 657 N N . ALA A 1 86 ? 1.732 -1.066 -8.709 1.00 96.38 86 ALA A N 1
ATOM 658 C CA . ALA A 1 86 ? 2.114 -0.482 -9.983 1.00 96.38 86 ALA A CA 1
ATOM 659 C C . ALA A 1 86 ? 3.517 -0.910 -10.423 1.00 96.38 86 ALA A C 1
ATOM 661 O O . ALA A 1 86 ? 4.285 -1.489 -9.653 1.00 96.38 86 ALA A O 1
ATOM 662 N N . ALA A 1 87 ? 3.857 -0.608 -11.673 1.00 95.25 87 ALA A N 1
ATOM 663 C CA . ALA A 1 87 ? 5.207 -0.743 -12.218 1.00 95.25 87 ALA A CA 1
ATOM 664 C C . ALA A 1 87 ? 6.058 0.530 -12.052 1.00 95.25 87 ALA A C 1
ATOM 666 O O . ALA A 1 87 ? 7.206 0.569 -12.495 1.00 95.25 87 ALA A O 1
ATOM 667 N N . ASP A 1 88 ? 5.515 1.586 -11.441 1.00 96.06 88 ASP A N 1
ATOM 668 C CA . ASP A 1 88 ? 6.271 2.796 -11.126 1.00 96.06 88 ASP A CA 1
ATOM 669 C C . ASP A 1 88 ? 7.464 2.496 -10.211 1.00 96.06 88 ASP A C 1
ATOM 671 O O . ASP A 1 88 ? 7.378 1.682 -9.289 1.00 96.06 88 ASP A O 1
A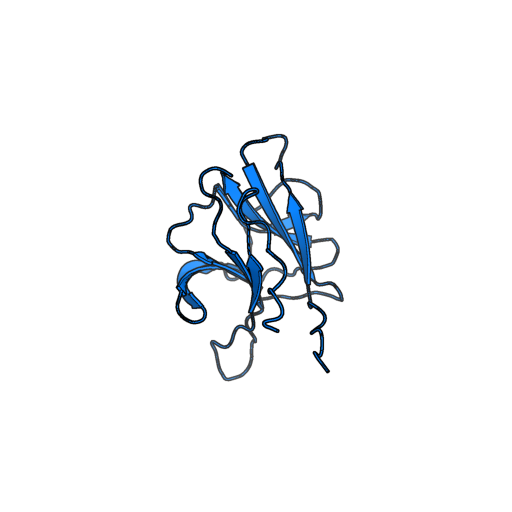TOM 675 N N . ARG A 1 89 ? 8.585 3.180 -10.462 1.00 95.50 89 ARG A N 1
ATOM 676 C CA . ARG A 1 89 ? 9.823 2.977 -9.710 1.00 95.50 89 ARG A CA 1
ATOM 677 C C . ARG A 1 89 ? 9.722 3.588 -8.315 1.00 95.50 89 ARG A C 1
ATOM 679 O O . ARG A 1 89 ? 9.470 4.783 -8.179 1.00 95.50 89 ARG A O 1
ATOM 686 N N . LEU A 1 90 ? 10.021 2.780 -7.305 1.00 96.44 90 LEU A N 1
ATOM 687 C CA . LEU A 1 90 ? 10.305 3.226 -5.945 1.00 96.44 90 LEU A CA 1
ATOM 688 C C . LEU A 1 90 ? 11.807 3.427 -5.757 1.00 96.44 90 LEU A C 1
ATOM 690 O O . LEU A 1 90 ? 12.623 2.777 -6.419 1.00 96.44 90 LEU A O 1
ATOM 694 N N . SER A 1 91 ? 12.169 4.312 -4.841 1.00 95.19 91 SER A N 1
ATOM 695 C CA . SER A 1 91 ? 13.549 4.632 -4.469 1.00 95.19 91 SER A CA 1
ATOM 696 C C . SER A 1 91 ? 13.579 5.202 -3.051 1.00 95.19 91 SER A C 1
ATOM 698 O O . SER A 1 91 ? 12.546 5.316 -2.397 1.00 95.19 91 SER A O 1
ATOM 700 N N . GLU A 1 92 ? 14.742 5.625 -2.567 1.00 91.00 92 GLU A N 1
ATOM 701 C CA . GLU A 1 92 ? 14.851 6.281 -1.257 1.00 91.00 92 GLU A CA 1
ATOM 702 C C . GLU A 1 92 ? 13.957 7.533 -1.123 1.00 91.00 92 GLU A C 1
ATOM 704 O O . GLU A 1 92 ? 13.430 7.809 -0.039 1.00 91.00 92 GLU A O 1
ATOM 709 N N . GLY A 1 93 ? 13.750 8.266 -2.224 1.00 94.06 93 GLY A N 1
ATOM 710 C CA . GLY A 1 93 ? 12.920 9.477 -2.281 1.00 94.06 93 GLY A CA 1
ATOM 711 C C . GLY A 1 93 ? 11.473 9.258 -2.737 1.00 94.06 93 GLY A C 1
ATOM 712 O O . GLY A 1 93 ? 10.679 10.198 -2.681 1.00 94.06 93 GLY A O 1
ATOM 713 N N . MET A 1 94 ? 11.129 8.051 -3.196 1.00 96.56 94 MET A N 1
ATOM 714 C CA . MET A 1 94 ? 9.804 7.714 -3.721 1.00 96.56 94 MET A CA 1
ATOM 715 C C . MET A 1 94 ? 9.291 6.423 -3.094 1.00 96.56 94 MET A C 1
ATOM 717 O O . MET A 1 94 ? 9.838 5.346 -3.336 1.00 96.56 94 MET A O 1
ATOM 721 N N . ALA A 1 95 ? 8.204 6.536 -2.339 1.00 97.38 95 ALA A N 1
ATOM 722 C CA . ALA A 1 95 ? 7.616 5.445 -1.582 1.00 97.38 95 ALA A CA 1
ATOM 723 C C . ALA A 1 95 ? 6.238 5.053 -2.126 1.00 97.38 95 ALA A C 1
ATOM 725 O O . ALA A 1 95 ? 5.520 5.870 -2.712 1.00 97.38 95 ALA A O 1
ATOM 726 N N . ALA A 1 96 ? 5.866 3.799 -1.895 1.00 97.81 96 ALA A N 1
ATOM 727 C CA . ALA A 1 96 ? 4.495 3.340 -2.022 1.00 97.81 96 ALA A CA 1
ATOM 728 C C . ALA A 1 96 ? 3.757 3.622 -0.711 1.00 97.81 96 ALA A C 1
ATOM 730 O O . ALA A 1 96 ? 4.351 3.549 0.366 1.00 97.81 96 ALA A O 1
ATOM 731 N N . CYS A 1 97 ? 2.470 3.931 -0.785 1.00 98.00 97 CYS A N 1
ATOM 732 C CA . CYS A 1 97 ? 1.678 4.257 0.389 1.00 98.00 97 CYS A CA 1
ATOM 733 C C . CYS A 1 97 ? 0.259 3.702 0.280 1.00 98.00 97 CYS A C 1
ATOM 735 O O . CYS A 1 97 ? -0.353 3.773 -0.787 1.00 98.00 97 CYS A O 1
ATOM 737 N N . VAL A 1 98 ? -0.259 3.183 1.392 1.00 97.81 98 VAL A N 1
ATOM 738 C CA . VAL A 1 98 ? -1.685 2.897 1.603 1.00 97.81 98 VAL A CA 1
ATOM 739 C C . VAL A 1 98 ? -2.174 3.682 2.811 1.00 97.81 98 VAL A C 1
ATOM 741 O O . VAL A 1 98 ? -1.461 3.801 3.807 1.00 97.81 98 VAL A O 1
ATOM 744 N N . VAL A 1 99 ? -3.389 4.213 2.719 1.00 97.38 99 VAL A N 1
ATOM 745 C CA . VAL A 1 99 ? -4.036 5.035 3.743 1.00 97.38 99 VAL A CA 1
ATOM 746 C C . VAL A 1 99 ? -5.381 4.412 4.081 1.00 97.38 99 VAL A C 1
ATOM 748 O O . VAL A 1 99 ? -6.138 4.051 3.180 1.00 97.38 99 VAL A O 1
ATOM 751 N N . PHE A 1 100 ? -5.697 4.314 5.364 1.00 96.44 100 PHE A N 1
ATOM 752 C CA . PHE A 1 100 ? -6.972 3.799 5.862 1.00 96.44 100 PHE A CA 1
ATOM 753 C C . PHE A 1 100 ? -7.357 4.516 7.157 1.00 96.44 100 PHE A C 1
ATOM 755 O O . PHE A 1 100 ? -6.527 5.157 7.809 1.00 96.44 100 PHE A O 1
ATOM 762 N N . ARG A 1 101 ? -8.636 4.432 7.528 1.00 95.50 101 ARG A N 1
ATOM 763 C CA . ARG A 1 101 ? -9.113 4.944 8.817 1.00 95.50 101 ARG A CA 1
ATOM 764 C C . ARG A 1 101 ? -8.684 4.010 9.945 1.00 95.50 101 ARG A C 1
ATOM 766 O O . ARG A 1 101 ? -8.743 2.793 9.786 1.00 95.50 101 ARG A O 1
ATOM 773 N N . LYS A 1 102 ? -8.300 4.563 11.096 1.00 93.12 102 LYS A N 1
ATOM 774 C CA . LYS A 1 102 ? -7.879 3.781 12.274 1.00 93.12 102 LYS A CA 1
ATOM 775 C C . LYS A 1 102 ? -8.960 2.839 12.799 1.00 93.12 102 LYS A C 1
ATOM 777 O O . LYS A 1 102 ? -8.650 1.719 13.180 1.00 93.12 102 LYS A O 1
ATOM 782 N N . GLU A 1 103 ? -10.218 3.271 12.771 1.00 91.94 103 GLU A N 1
ATOM 783 C CA . GLU A 1 103 ? -11.382 2.438 13.118 1.00 91.94 103 GLU A CA 1
ATOM 784 C C . GLU A 1 103 ? -11.500 1.172 12.250 1.00 91.94 103 GLU A C 1
ATOM 786 O O . GLU A 1 103 ? -12.041 0.167 12.696 1.00 91.94 103 GLU A O 1
ATOM 791 N N . ALA A 1 104 ? -10.948 1.202 11.034 1.00 88.81 104 ALA A N 1
ATOM 792 C CA . ALA A 1 104 ? -10.925 0.096 10.082 1.00 88.81 104 ALA A CA 1
ATOM 793 C C . ALA A 1 104 ? -9.498 -0.448 9.871 1.00 88.81 104 ALA A C 1
ATOM 795 O O . ALA A 1 104 ? -9.174 -0.953 8.791 1.00 88.81 104 ALA A O 1
ATOM 796 N N . MET A 1 105 ? -8.625 -0.313 10.879 1.00 89.56 105 MET A N 1
ATOM 797 C CA . MET A 1 105 ? -7.239 -0.771 10.804 1.00 89.56 105 MET A CA 1
ATOM 798 C C . MET A 1 105 ? -7.187 -2.271 10.473 1.00 89.56 105 MET A C 1
ATOM 800 O O . MET A 1 105 ? -7.816 -3.079 11.164 1.00 89.56 105 MET A O 1
ATOM 804 N N . PRO A 1 106 ? -6.447 -2.673 9.425 1.00 92.75 106 PRO A N 1
ATOM 805 C CA . PRO A 1 106 ? -6.344 -4.074 9.068 1.00 92.75 106 PRO A CA 1
ATOM 806 C C . PRO A 1 106 ? -5.536 -4.844 10.119 1.00 92.75 106 PRO A C 1
ATOM 808 O O . PRO A 1 106 ? -4.625 -4.282 10.726 1.00 92.75 106 PRO A O 1
ATOM 811 N N . PRO A 1 107 ? -5.755 -6.162 10.260 1.00 92.81 107 PRO A N 1
ATOM 812 C CA . PRO A 1 107 ? -4.882 -7.002 11.079 1.00 92.81 107 PRO A CA 1
ATOM 813 C C . PRO A 1 107 ? -3.434 -7.024 10.558 1.00 92.81 107 PRO A C 1
ATOM 815 O O . PRO A 1 107 ? -2.495 -7.214 11.325 1.00 92.81 107 PRO A O 1
ATOM 818 N N . PHE A 1 108 ? -3.225 -6.824 9.252 1.00 94.88 108 PHE A N 1
ATOM 819 C CA . PHE A 1 108 ? -1.895 -6.727 8.656 1.00 94.88 108 PHE A CA 1
ATOM 820 C C . PHE A 1 108 ? -1.912 -5.931 7.349 1.00 94.88 108 PHE A C 1
ATOM 822 O O . PHE A 1 108 ? -2.936 -5.834 6.674 1.00 94.88 108 PHE A O 1
ATOM 829 N N . VAL A 1 109 ? -0.738 -5.445 6.952 1.00 96.44 109 VAL A N 1
ATOM 830 C CA . VAL A 1 109 ? -0.454 -4.988 5.586 1.00 96.44 109 VAL A CA 1
ATOM 831 C C . VAL A 1 109 ? 0.790 -5.717 5.104 1.00 96.44 109 VAL A C 1
ATOM 833 O O . VAL A 1 109 ? 1.789 -5.795 5.822 1.00 96.44 109 VAL A O 1
ATOM 836 N N . ALA A 1 110 ? 0.724 -6.264 3.895 1.00 96.06 110 ALA A N 1
ATOM 837 C CA . ALA A 1 110 ? 1.853 -6.909 3.246 1.00 96.06 110 ALA A CA 1
ATOM 838 C C . ALA A 1 110 ? 2.298 -6.115 2.018 1.00 96.06 110 ALA A C 1
ATOM 840 O O . ALA A 1 110 ? 1.495 -5.438 1.378 1.00 96.06 110 ALA A O 1
ATOM 841 N N . PHE A 1 111 ? 3.583 -6.196 1.703 1.00 96.31 111 PHE A N 1
ATOM 842 C CA . PHE A 1 111 ? 4.211 -5.509 0.590 1.00 96.31 111 PHE A CA 1
ATOM 843 C C . PHE A 1 111 ? 5.248 -6.413 -0.063 1.00 96.31 111 PHE A C 1
ATOM 845 O O . PHE A 1 111 ? 6.020 -7.091 0.614 1.00 96.31 111 PHE A O 1
ATOM 852 N N . GLY A 1 112 ? 5.296 -6.405 -1.385 1.00 93.31 112 GLY A N 1
ATOM 853 C CA . GLY A 1 112 ? 6.277 -7.163 -2.139 1.00 93.31 112 GLY A CA 1
ATOM 854 C C . GLY A 1 112 ? 6.506 -6.593 -3.522 1.00 93.31 112 GLY A C 1
ATOM 855 O O . GLY A 1 112 ? 5.876 -5.622 -3.943 1.00 93.31 112 GLY A O 1
ATOM 856 N N . VAL A 1 113 ? 7.424 -7.231 -4.231 1.00 91.31 113 VAL A N 1
ATOM 857 C CA . VAL A 1 113 ? 7.689 -6.979 -5.646 1.00 91.31 113 VAL A CA 1
ATOM 858 C C . VAL A 1 113 ? 7.364 -8.248 -6.412 1.00 91.31 113 VAL A C 1
ATOM 860 O O . VAL A 1 113 ? 7.677 -9.351 -5.963 1.00 91.31 113 VAL A O 1
ATOM 863 N N . GLU A 1 114 ? 6.653 -8.098 -7.517 1.00 86.25 114 GLU A N 1
ATOM 864 C CA . GLU A 1 114 ? 6.396 -9.189 -8.445 1.00 86.25 114 GLU A CA 1
ATOM 865 C C . GLU A 1 114 ? 7.654 -9.396 -9.289 1.00 86.25 114 GLU A C 1
ATOM 867 O O . GLU A 1 114 ? 8.144 -8.455 -9.927 1.00 86.25 114 GLU A O 1
ATOM 872 N N . GLU A 1 115 ? 8.214 -10.606 -9.251 1.00 70.62 115 GLU A N 1
ATOM 873 C CA . GLU A 1 115 ? 9.363 -10.927 -10.088 1.00 70.62 115 GLU A CA 1
ATOM 874 C C . GLU A 1 115 ? 8.911 -11.055 -11.542 1.00 70.62 115 GLU A C 1
ATOM 876 O O . GLU A 1 115 ? 7.982 -11.790 -11.866 1.00 70.62 115 GLU A O 1
ATOM 881 N N . VAL A 1 116 ? 9.587 -10.328 -12.431 1.00 60.59 116 VAL A N 1
ATOM 882 C CA . VAL A 1 116 ? 9.407 -10.466 -13.879 1.00 60.59 116 VAL A CA 1
ATOM 883 C C . VAL A 1 116 ? 10.380 -11.542 -14.355 1.00 60.59 116 VAL A C 1
ATOM 885 O O . VAL A 1 116 ? 11.390 -11.246 -14.986 1.00 60.59 116 VAL A O 1
ATOM 888 N N . THR A 1 117 ? 10.140 -12.785 -13.954 1.00 50.94 117 THR A N 1
ATOM 889 C CA . THR A 1 117 ? 10.817 -13.964 -14.513 1.00 50.94 117 THR A CA 1
ATOM 890 C C . THR A 1 117 ? 9.830 -14.747 -15.380 1.00 50.94 117 THR A C 1
ATOM 892 O O . THR A 1 117 ? 8.626 -14.497 -15.332 1.00 50.94 117 THR A O 1
ATOM 895 N N . ASP A 1 118 ? 10.325 -15.700 -16.180 1.00 40.62 118 ASP A N 1
ATOM 896 C CA . ASP A 1 118 ? 9.529 -16.512 -17.125 1.00 40.62 118 ASP A CA 1
ATOM 897 C C . ASP A 1 118 ? 8.401 -17.347 -16.473 1.00 40.62 118 ASP A C 1
ATOM 899 O O . ASP A 1 118 ? 7.625 -18.000 -17.169 1.00 40.62 118 ASP A O 1
ATOM 903 N N . HIS A 1 119 ? 8.274 -17.307 -15.142 1.00 41.12 119 HIS A N 1
ATOM 904 C CA . HIS A 1 119 ? 7.168 -17.879 -14.377 1.00 41.12 119 HIS A CA 1
ATOM 905 C C . HIS A 1 119 ? 6.316 -16.747 -13.772 1.00 41.12 119 HIS A C 1
ATOM 907 O O . HIS A 1 119 ? 6.528 -16.356 -12.621 1.00 41.12 119 HIS A O 1
ATOM 913 N N . PRO A 1 120 ? 5.356 -16.189 -14.530 1.00 45.12 120 PRO A N 1
ATOM 914 C CA . PRO A 1 120 ? 4.525 -15.089 -14.057 1.00 45.12 120 PRO A CA 1
ATOM 915 C C . PRO A 1 120 ? 3.711 -15.508 -12.824 1.00 45.12 120 PRO A C 1
ATOM 917 O O . PRO A 1 120 ? 2.968 -16.487 -12.864 1.00 45.12 120 PRO A O 1
ATOM 920 N N . GLY A 1 121 ? 3.824 -14.743 -11.733 1.00 51.56 121 GLY A N 1
ATOM 921 C CA . GLY A 1 121 ? 2.905 -14.831 -10.591 1.00 51.56 121 GLY A CA 1
ATOM 922 C C . GLY A 1 121 ? 3.532 -15.039 -9.211 1.00 51.56 121 GLY A C 1
ATOM 923 O O . GLY A 1 121 ? 2.808 -14.955 -8.218 1.00 51.56 121 GLY A O 1
ATOM 924 N N . ALA A 1 122 ? 4.845 -15.264 -9.101 1.00 60.41 122 ALA A N 1
ATOM 925 C CA . ALA A 1 122 ? 5.505 -15.323 -7.797 1.00 60.41 122 ALA A CA 1
ATOM 926 C C . ALA A 1 122 ? 5.809 -13.903 -7.278 1.00 60.41 122 ALA A C 1
ATOM 928 O O . ALA A 1 122 ? 6.627 -13.169 -7.835 1.00 60.41 122 ALA A O 1
ATOM 929 N N . CYS A 1 123 ? 5.143 -13.502 -6.193 1.00 68.19 123 CYS A N 1
ATOM 930 C CA . CYS A 1 123 ? 5.419 -12.253 -5.485 1.00 68.19 123 CYS A CA 1
ATOM 931 C C . CYS A 1 123 ? 5.824 -12.570 -4.044 1.00 68.19 123 CYS A C 1
ATOM 933 O O . CYS A 1 123 ? 4.990 -12.949 -3.220 1.00 68.19 123 CYS A O 1
ATOM 935 N N . THR A 1 124 ? 7.111 -12.414 -3.732 1.00 79.19 124 THR A N 1
ATOM 936 C CA . THR A 1 124 ? 7.602 -12.554 -2.357 1.00 79.19 124 THR A CA 1
ATOM 937 C C . THR A 1 124 ? 7.212 -11.315 -1.560 1.00 79.19 124 THR A C 1
ATOM 939 O O . THR A 1 124 ? 7.675 -10.209 -1.860 1.00 79.19 124 THR A O 1
ATOM 942 N N . MET A 1 125 ? 6.372 -11.511 -0.541 1.00 82.88 125 MET A N 1
ATOM 943 C CA . MET A 1 125 ? 5.824 -10.441 0.291 1.00 82.88 125 MET A CA 1
ATOM 944 C C . MET A 1 125 ? 6.363 -10.473 1.723 1.00 82.88 125 MET A C 1
ATOM 946 O O . MET A 1 125 ? 6.418 -11.519 2.366 1.00 82.88 125 MET A O 1
ATOM 950 N N . GLU A 1 126 ? 6.695 -9.293 2.234 1.00 83.31 126 GLU A N 1
ATOM 951 C CA . GLU A 1 126 ? 6.997 -9.003 3.635 1.00 83.31 126 GLU A CA 1
ATOM 952 C C . GLU A 1 126 ? 5.755 -8.349 4.267 1.00 83.31 126 GLU A C 1
ATOM 954 O O . GLU A 1 126 ? 4.993 -7.683 3.567 1.00 83.31 126 GLU A O 1
ATOM 959 N N . ARG A 1 127 ? 5.494 -8.537 5.566 1.00 86.06 127 ARG A N 1
ATOM 960 C CA . ARG A 1 127 ? 4.290 -7.977 6.207 1.00 86.06 127 ARG A CA 1
ATOM 961 C C . ARG A 1 127 ? 4.559 -7.378 7.575 1.00 86.06 127 ARG A C 1
ATOM 963 O O . ARG A 1 127 ? 5.378 -7.899 8.328 1.00 86.06 127 ARG A O 1
ATOM 970 N N . ILE A 1 128 ? 3.775 -6.361 7.911 1.00 84.56 128 ILE A N 1
ATOM 971 C CA . ILE A 1 128 ? 3.622 -5.848 9.272 1.00 84.56 128 ILE A CA 1
ATOM 972 C C . ILE A 1 128 ? 2.256 -6.262 9.817 1.00 84.56 128 ILE A C 1
ATOM 974 O O . ILE A 1 128 ? 1.277 -6.329 9.073 1.00 84.56 128 ILE A O 1
ATOM 978 N N . THR A 1 129 ? 2.200 -6.562 11.111 1.00 87.31 129 THR A N 1
ATOM 979 C CA . THR A 1 129 ? 0.963 -6.917 11.824 1.00 87.31 129 THR A CA 1
ATOM 980 C C . THR A 1 129 ? 0.658 -5.808 12.815 1.00 87.31 129 THR A C 1
ATOM 982 O O . THR A 1 129 ? 1.570 -5.328 13.489 1.00 87.31 129 THR A O 1
ATOM 985 N N . PHE A 1 130 ? -0.601 -5.394 12.888 1.00 82.50 130 PHE A N 1
ATOM 986 C CA . PHE A 1 130 ? -1.042 -4.411 13.868 1.00 82.50 130 PHE A CA 1
ATOM 987 C C . PHE A 1 130 ? -1.567 -5.148 15.097 1.00 82.50 130 PHE A C 1
ATOM 989 O O . PHE A 1 130 ? -2.411 -6.031 14.967 1.00 82.50 130 PHE A O 1
ATOM 996 N N . VAL A 1 131 ? -1.055 -4.794 16.274 1.00 76.88 131 VAL A N 1
ATOM 997 C CA . VAL A 1 131 ? -1.534 -5.309 17.563 1.00 76.88 131 VAL A CA 1
ATOM 998 C C . VAL A 1 131 ? -2.333 -4.222 18.264 1.00 76.88 131 VAL A C 1
ATOM 1000 O O . VAL A 1 131 ? -1.943 -3.050 18.250 1.00 76.88 131 VAL A O 1
ATOM 1003 N N . LEU A 1 132 ? -3.474 -4.590 18.846 1.00 65.56 132 LEU A N 1
ATOM 1004 C CA . LEU A 1 132 ? -4.250 -3.650 19.644 1.00 65.56 132 LEU A CA 1
ATOM 1005 C C . LEU A 1 132 ? -3.516 -3.378 20.968 1.00 65.56 132 LEU A C 1
ATOM 1007 O O . LEU A 1 132 ? -2.906 -4.295 21.515 1.00 65.56 132 LEU A O 1
ATOM 1011 N N . PRO A 1 133 ? -3.607 -2.162 21.538 1.00 57.31 133 PRO A N 1
ATOM 1012 C CA . PRO A 1 133 ? -2.908 -1.799 22.777 1.00 57.31 133 PRO A CA 1
ATOM 1013 C C . PRO A 1 133 ? -3.203 -2.688 24.003 1.00 57.31 133 PRO A C 1
ATOM 1015 O O . PRO A 1 133 ? -2.505 -2.574 25.000 1.00 57.31 133 PRO A O 1
ATOM 1018 N N . GLY A 1 134 ? -4.232 -3.547 23.956 1.00 55.66 134 GLY A N 1
ATOM 1019 C CA . GLY A 1 134 ? -4.576 -4.505 25.017 1.00 55.66 134 GLY A CA 1
ATOM 1020 C C . GLY A 1 134 ? -4.116 -5.950 24.773 1.00 55.66 134 GLY A C 1
ATOM 1021 O O . GLY A 1 134 ? -4.274 -6.785 25.659 1.00 55.66 134 GLY A O 1
ATOM 1022 N N . GLU A 1 135 ? -3.551 -6.258 23.603 1.00 54.25 135 GLU A N 1
ATOM 1023 C CA . GLU A 1 135 ? -2.973 -7.568 23.263 1.00 54.25 135 GLU A CA 1
ATOM 1024 C C . GLU A 1 135 ? -1.445 -7.524 23.407 1.00 54.25 135 GLU A C 1
ATOM 1026 O O . GLU A 1 135 ? -0.688 -7.841 22.488 1.00 54.25 135 GLU A O 1
ATOM 1031 N N . GLU A 1 136 ? -0.973 -7.063 24.565 1.00 53.62 136 GLU A N 1
ATOM 1032 C CA . GLU A 1 136 ? 0.452 -7.055 24.877 1.00 53.62 136 GLU A CA 1
ATOM 1033 C C . GLU A 1 136 ? 0.962 -8.501 24.996 1.00 53.62 136 GLU A C 1
ATOM 1035 O O . GLU A 1 136 ? 0.345 -9.354 25.643 1.00 53.62 136 GLU A O 1
ATOM 1040 N N . MET A 1 137 ? 2.080 -8.795 24.326 1.00 55.38 137 MET A N 1
ATOM 1041 C CA . MET A 1 137 ? 2.671 -10.130 24.294 1.00 55.38 137 MET A CA 1
ATOM 1042 C C . MET A 1 137 ? 3.097 -10.527 25.709 1.00 55.38 137 MET A C 1
ATOM 1044 O O . MET A 1 137 ? 4.092 -10.019 26.226 1.00 55.38 137 MET A O 1
ATOM 1048 N N . ARG A 1 138 ? 2.357 -11.447 26.339 1.00 62.22 138 ARG A N 1
ATOM 1049 C CA . ARG A 1 138 ? 2.819 -12.061 27.586 1.00 62.22 138 ARG A CA 1
ATOM 1050 C C . ARG A 1 138 ? 4.055 -12.909 27.273 1.00 62.22 138 ARG A C 1
ATOM 1052 O O . ARG A 1 138 ? 4.024 -13.653 26.287 1.00 62.22 138 ARG A O 1
ATOM 1059 N N . PRO A 1 139 ? 5.139 -12.802 28.060 1.00 58.12 139 PRO A N 1
ATOM 1060 C CA . PRO A 1 139 ? 6.263 -13.713 27.919 1.00 58.12 139 PRO A CA 1
ATOM 1061 C C . PRO A 1 139 ? 5.750 -15.148 28.064 1.00 58.12 139 PRO A C 1
ATOM 1063 O O . PRO A 1 139 ? 4.841 -15.408 28.853 1.00 58.12 139 PRO A O 1
ATOM 1066 N N . ALA A 1 140 ? 6.295 -16.058 27.257 1.00 61.75 140 ALA A N 1
ATOM 1067 C CA . ALA A 1 140 ? 5.980 -17.471 27.377 1.00 61.75 140 ALA A CA 1
ATOM 1068 C C . ALA A 1 140 ? 6.323 -17.906 28.806 1.00 61.75 140 ALA A C 1
ATOM 1070 O O . ALA A 1 140 ? 7.473 -17.771 29.219 1.00 61.75 140 ALA A O 1
ATOM 1071 N N . GLU A 1 141 ? 5.331 -18.371 29.566 1.00 56.12 141 GLU A N 1
ATOM 1072 C CA . GLU A 1 141 ? 5.613 -19.022 30.838 1.00 56.12 141 GLU A CA 1
ATOM 1073 C C . GLU A 1 141 ? 6.442 -20.270 30.527 1.00 56.12 141 GLU A C 1
ATOM 1075 O O . GLU A 1 141 ? 5.968 -21.202 29.872 1.00 56.12 141 GLU A O 1
ATOM 1080 N N . GLU A 1 142 ? 7.714 -20.251 30.929 1.00 49.62 142 GLU A N 1
ATOM 1081 C CA . GLU A 1 142 ? 8.535 -21.453 30.996 1.00 49.62 142 GLU A CA 1
ATOM 1082 C C . GLU A 1 142 ? 7.866 -22.390 32.003 1.00 49.62 142 GLU A C 1
ATOM 1084 O O . GLU A 1 142 ? 7.938 -22.191 33.216 1.00 49.62 142 GLU A O 1
ATOM 1089 N N . GLY A 1 143 ? 7.154 -23.390 31.480 1.00 59.66 143 GLY A N 1
ATOM 1090 C CA . GLY A 1 143 ? 6.662 -24.505 32.274 1.00 59.66 143 GLY A CA 1
ATOM 1091 C C . GLY A 1 143 ? 7.844 -25.179 32.965 1.00 59.66 143 GLY A C 1
ATOM 1092 O O . GLY A 1 143 ? 8.765 -25.641 32.293 1.00 59.66 143 GLY A O 1
ATOM 1093 N N . THR A 1 144 ? 7.813 -25.159 34.297 1.00 48.94 144 THR A N 1
ATOM 1094 C CA . THR A 1 144 ? 8.743 -25.869 35.188 1.00 48.94 144 THR A CA 1
ATOM 1095 C C . THR A 1 144 ? 8.549 -27.376 35.092 1.00 48.94 144 THR A C 1
ATOM 1097 O O . THR A 1 144 ? 7.377 -27.808 34.982 1.00 48.94 144 THR A O 1
#

Foldseek 3Di:
DPPPPPDQKDWDWACAAPNHNQKIKIKIFGPDDKAFQKKKWFAPQFDWPDWAKDFPPPSDHDHDDADFAFQDWDDDPHTITGIGHGRDMGHPGMIIMTMGGPVRDGQKMKMFHFDPDPDGDDTDIDMDGDDDPPPPDDPPPPDD

pLDDT: mean 85.14, std 16.94, range [30.61, 98.0]

Sequence (144 aa):
MVSGAKTRFSWHIHASYAGDRELMAVEVRPQIGGVMNWRFAVPTATTLTAWGLMQTGSGRVKPPKRALVESKKAVLGNREVLLYGAADRLSEGMAACVVFRKEAMPPFVAFGVEEVTDHPGACTMERITFVLPGEEMRPAEEGT

Secondary structure (DSSP, 8-state):
-------SEEEEEESSBTTBSSEEEEEEEESSS-B-SEEEEEETTPPEEEEEEEETT----B---SS-EEEEEEEETTEEEEEEEESPPBBTTEEEEEEEEGGG--SEEEEEEE--SSSTT-EEEEEEE---TT---PPP----

Radius of gyration: 16.1 Å; chains: 1; bounding box: 33×42×52 Å